Protein AF-A0A9E0F6M6-F1 (afdb_monomer)

Foldseek 3Di:
DWDADPVQFTPWDDQVVCVVQVHRDGVVRGRDHCCNGPNVVCRVVVNVQSNCCVVVVDDDDDDDDDDDD

Secondary structure (DSSP, 8-state):
--EE-TTS-EEE--HHHHHHTT-SSGGGGTT--GGGSTTGGGHHHHHHHHHHHHHHTS-----------

Solvent-accessible surface area (backbone atoms only — not comparable to full-atom values): 4266 Å² total; per-residue (Å²): 109,76,41,57,49,99,88,48,29,25,72,44,45,37,62,70,57,17,46,74,60,74,35,94,44,35,74,74,47,48,71,36,38,50,71,77,34,89,60,32,90,45,25,65,63,51,51,53,49,56,50,44,30,70,74,67,73,44,94,77,88,87,80,82,87,80,83,81,132

pLDDT: mean 91.63, std 9.16, range [51.72, 97.44]

Radius of gyration: 12.72 Å; Cα contacts (8 Å, |Δi|>4): 84; chains: 1; bounding box: 36×21×30 Å

Sequence (69 aa):
MFTKDLNGYCLSANKYQAEMAGFKHEKDIIGKSDYDLHWYSDAVTIRQGDQRVMTENKTILLQRVMWKN

Structure (mmCIF, N/CA/C/O backbone):
data_AF-A0A9E0F6M6-F1
#
_entry.id   AF-A0A9E0F6M6-F1
#
loop_
_atom_site.group_PDB
_atom_site.id
_atom_site.type_symbol
_atom_site.label_atom_id
_atom_site.label_alt_id
_atom_site.label_comp_id
_atom_site.label_asym_id
_atom_site.label_entity_id
_atom_site.label_seq_id
_atom_site.pdbx_PDB_ins_code
_atom_site.Cartn_x
_atom_site.Cartn_y
_atom_site.Cartn_z
_atom_site.occupancy
_atom_site.B_iso_or_equiv
_atom_site.auth_seq_id
_atom_site.auth_comp_id
_atom_site.auth_asym_id
_atom_site.auth_atom_id
_atom_site.pdbx_PDB_model_num
ATOM 1 N N . MET A 1 1 ? 1.566 9.754 -2.192 1.00 59.72 1 MET A N 1
ATOM 2 C CA . MET A 1 1 ? 0.530 9.283 -1.256 1.00 59.72 1 MET A CA 1
ATOM 3 C C . MET A 1 1 ? -0.190 8.163 -1.964 1.00 59.72 1 MET A C 1
ATOM 5 O O . MET A 1 1 ? -0.568 8.349 -3.111 1.00 59.72 1 MET A O 1
ATOM 9 N N . PHE A 1 2 ? -0.254 6.999 -1.328 1.00 77.56 2 PHE A N 1
ATOM 10 C CA . PHE A 1 2 ? -0.859 5.811 -1.912 1.00 77.56 2 PHE A CA 1
ATOM 11 C C . PHE A 1 2 ? -2.234 5.654 -1.295 1.00 77.56 2 PHE A C 1
ATOM 13 O O . PHE A 1 2 ? -2.345 5.733 -0.072 1.00 77.56 2 PHE A O 1
ATOM 20 N N . THR A 1 3 ? -3.259 5.454 -2.108 1.00 93.44 3 THR A N 1
ATOM 21 C CA . THR A 1 3 ? -4.592 5.131 -1.596 1.00 93.44 3 THR A CA 1
ATOM 22 C C . THR A 1 3 ? -5.042 3.800 -2.157 1.00 93.44 3 THR A C 1
ATOM 24 O O . THR A 1 3 ? -4.708 3.448 -3.289 1.00 93.44 3 THR A O 1
ATOM 27 N N . LYS A 1 4 ? -5.804 3.063 -1.352 1.00 95.69 4 LYS A N 1
ATOM 28 C CA . LYS A 1 4 ? -6.422 1.798 -1.732 1.00 95.69 4 LYS A CA 1
ATOM 29 C C . LYS A 1 4 ? -7.928 1.885 -1.535 1.00 95.69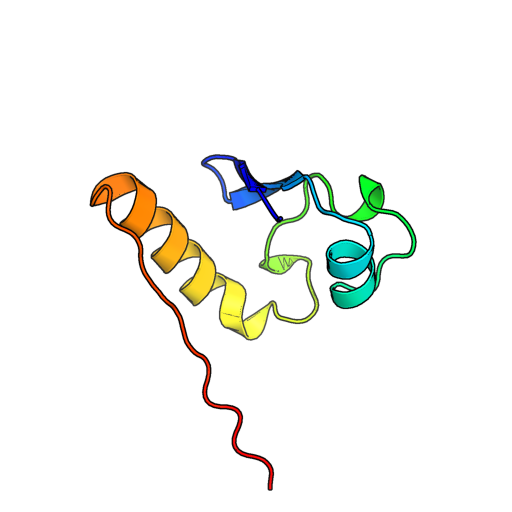 4 LYS A C 1
ATOM 31 O O . LYS A 1 4 ? -8.399 2.689 -0.729 1.00 95.69 4 LYS A O 1
ATOM 36 N N . ASP A 1 5 ? -8.668 1.069 -2.266 1.00 96.44 5 ASP A N 1
ATOM 37 C CA . ASP A 1 5 ? -10.074 0.821 -1.984 1.00 96.44 5 ASP A CA 1
ATOM 38 C C . ASP A 1 5 ? -10.240 -0.083 -0.744 1.00 96.44 5 ASP A C 1
ATOM 40 O O . ASP A 1 5 ? -9.271 -0.574 -0.155 1.00 96.44 5 ASP A O 1
ATOM 44 N N . LEU A 1 6 ? -11.491 -0.335 -0.352 1.00 95.88 6 LEU A N 1
ATOM 45 C CA . LEU A 1 6 ? -11.811 -1.184 0.802 1.00 95.88 6 LEU A CA 1
ATOM 46 C C . LEU A 1 6 ? -11.359 -2.644 0.618 1.00 95.88 6 LEU A C 1
ATOM 48 O O . LEU A 1 6 ? -11.172 -3.364 1.604 1.00 95.88 6 LEU A O 1
ATOM 52 N N . ASN A 1 7 ? -11.149 -3.086 -0.624 1.00 96.50 7 ASN A N 1
ATOM 53 C CA . ASN A 1 7 ? -10.698 -4.430 -0.973 1.00 96.50 7 ASN A CA 1
ATOM 54 C C . ASN A 1 7 ? -9.165 -4.552 -1.005 1.00 96.50 7 ASN A C 1
ATOM 56 O O . ASN A 1 7 ? -8.655 -5.671 -1.006 1.00 96.50 7 ASN A O 1
ATOM 60 N N . GLY A 1 8 ? -8.439 -3.434 -0.922 1.00 96.12 8 GLY A N 1
ATOM 61 C CA . GLY A 1 8 ? -6.978 -3.384 -0.920 1.00 96.12 8 GLY A CA 1
ATOM 62 C C . GLY A 1 8 ? -6.354 -3.111 -2.290 1.00 96.12 8 GLY A C 1
ATOM 63 O O . GLY A 1 8 ? -5.142 -3.270 -2.426 1.00 96.12 8 GLY A O 1
ATOM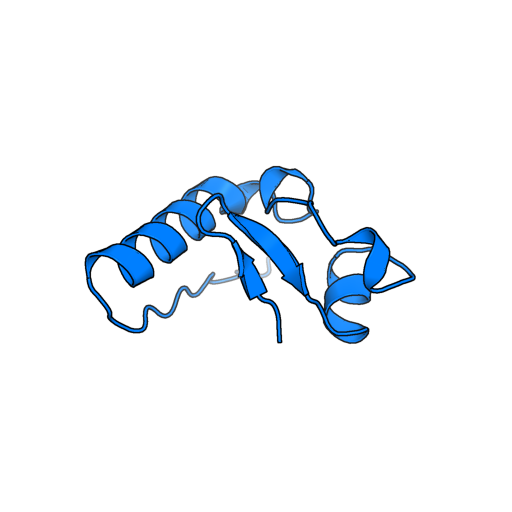 64 N N . TYR A 1 9 ? -7.137 -2.695 -3.288 1.00 97.31 9 TYR A N 1
ATOM 65 C CA . TYR A 1 9 ? -6.633 -2.343 -4.616 1.00 97.31 9 TYR A CA 1
ATOM 66 C C . TYR A 1 9 ? -6.261 -0.870 -4.710 1.00 97.31 9 TYR A C 1
ATOM 68 O O . TYR A 1 9 ? -6.994 0.001 -4.247 1.00 97.31 9 TYR A O 1
ATOM 76 N N . CYS A 1 10 ? -5.135 -0.570 -5.347 1.00 96.44 10 CYS A N 1
ATOM 77 C CA . CYS A 1 10 ? -4.629 0.790 -5.478 1.00 96.44 10 CYS A CA 1
ATOM 78 C C . CYS A 1 10 ? -5.556 1.672 -6.315 1.00 96.44 10 CYS A C 1
ATOM 80 O O . CYS A 1 10 ? -5.856 1.355 -7.466 1.00 96.44 10 CYS A O 1
ATOM 82 N N . LEU A 1 11 ? -5.933 2.822 -5.758 1.00 96.69 11 LEU A N 1
ATOM 83 C CA . LEU A 1 11 ? -6.711 3.863 -6.433 1.00 96.69 11 LEU A CA 1
ATOM 84 C C . LEU A 1 11 ? -5.838 5.020 -6.917 1.00 96.69 11 LEU A C 1
ATOM 86 O O . LEU A 1 11 ? -6.178 5.683 -7.894 1.00 96.69 11 LEU A O 1
ATOM 90 N N . SER A 1 12 ? -4.723 5.282 -6.235 1.00 93.88 12 SER A N 1
ATOM 91 C CA . SER A 1 12 ? -3.768 6.308 -6.645 1.00 93.88 12 SER A CA 1
ATOM 92 C C . SER A 1 12 ? -2.362 6.013 -6.137 1.00 93.88 12 SER A C 1
ATOM 94 O O . SER A 1 12 ? -2.169 5.408 -5.080 1.00 93.88 12 SER A O 1
ATOM 96 N N . ALA A 1 13 ? -1.380 6.491 -6.891 1.00 94.44 13 ALA A N 1
ATOM 97 C CA . ALA A 1 13 ? 0.015 6.556 -6.501 1.00 94.44 13 ALA A CA 1
ATOM 98 C C . ALA A 1 13 ? 0.631 7.814 -7.111 1.00 94.44 13 ALA A C 1
ATOM 100 O O . ALA A 1 13 ? 0.209 8.262 -8.177 1.00 94.44 13 ALA A O 1
ATOM 101 N N . ASN A 1 14 ? 1.640 8.379 -6.453 1.00 94.38 14 ASN A N 1
ATOM 102 C CA . ASN A 1 14 ? 2.510 9.344 -7.119 1.00 94.38 14 ASN A CA 1
ATOM 103 C C . ASN A 1 14 ? 3.633 8.620 -7.883 1.00 94.38 14 ASN A C 1
ATOM 105 O O . ASN A 1 14 ? 3.878 7.431 -7.664 1.00 94.38 14 ASN A O 1
ATOM 109 N N . LYS A 1 15 ? 4.345 9.357 -8.743 1.00 94.88 15 LYS A N 1
ATOM 110 C CA . LYS A 1 15 ? 5.463 8.839 -9.544 1.00 94.88 15 LYS A CA 1
ATOM 111 C C . LYS A 1 15 ? 6.472 8.024 -8.737 1.00 94.88 15 LYS A C 1
ATOM 113 O O . LYS A 1 15 ? 6.759 6.888 -9.086 1.00 94.88 15 LYS A O 1
ATOM 118 N N . TYR A 1 16 ? 6.948 8.584 -7.627 1.00 94.31 16 TYR A N 1
ATOM 119 C CA . TYR A 1 16 ? 7.934 7.928 -6.768 1.00 94.31 16 TYR A CA 1
ATOM 120 C C . TYR A 1 16 ? 7.446 6.566 -6.248 1.00 94.31 16 TYR A C 1
ATOM 122 O O . TYR A 1 16 ? 8.205 5.605 -6.206 1.00 94.31 16 TYR A O 1
ATOM 130 N N . GLN A 1 17 ? 6.171 6.457 -5.871 1.00 92.25 17 GLN A N 1
ATOM 131 C CA . GLN A 1 17 ? 5.593 5.201 -5.391 1.00 92.25 17 GLN A CA 1
ATOM 132 C C . GLN A 1 17 ? 5.452 4.160 -6.503 1.00 92.25 17 GLN A C 1
ATOM 134 O O . GLN A 1 17 ? 5.693 2.980 -6.257 1.00 92.25 17 GLN A O 1
ATOM 139 N N . ALA A 1 18 ? 5.090 4.585 -7.715 1.00 93.81 18 ALA A N 1
ATOM 140 C CA . ALA A 1 18 ? 5.049 3.698 -8.873 1.00 93.81 18 ALA A CA 1
ATOM 141 C C . ALA A 1 18 ? 6.451 3.176 -9.220 1.00 93.81 18 ALA A C 1
ATOM 143 O O . ALA A 1 18 ? 6.630 1.972 -9.382 1.00 93.81 18 ALA A O 1
ATOM 144 N N . GLU A 1 19 ? 7.455 4.056 -9.222 1.00 95.12 19 GLU A N 1
ATOM 145 C CA . GLU A 1 19 ? 8.861 3.695 -9.438 1.00 95.12 19 GLU A CA 1
ATOM 146 C C . GLU A 1 19 ? 9.378 2.746 -8.353 1.00 95.12 19 GLU A C 1
ATOM 148 O O . GLU A 1 19 ? 9.996 1.730 -8.667 1.00 95.12 19 GLU A O 1
ATOM 153 N N . MET A 1 20 ? 9.063 3.016 -7.081 1.00 92.81 20 MET A N 1
ATOM 154 C CA . MET A 1 20 ? 9.393 2.129 -5.963 1.00 92.81 20 MET A CA 1
ATOM 155 C C . MET A 1 20 ? 8.795 0.735 -6.157 1.00 92.81 20 MET A C 1
ATOM 157 O O . MET A 1 20 ? 9.433 -0.243 -5.790 1.00 92.81 20 MET A O 1
ATOM 161 N N . ALA A 1 21 ? 7.599 0.629 -6.734 1.00 92.81 21 ALA A N 1
ATOM 162 C CA . ALA A 1 21 ? 6.938 -0.636 -7.045 1.00 92.81 21 ALA A CA 1
ATOM 163 C C . ALA A 1 21 ? 7.441 -1.312 -8.336 1.00 92.81 21 ALA A C 1
ATOM 165 O O . ALA A 1 21 ? 6.982 -2.405 -8.663 1.00 92.81 21 ALA A O 1
ATOM 166 N N . GLY A 1 22 ? 8.385 -0.695 -9.054 1.00 95.12 22 GLY A N 1
ATOM 167 C CA . GLY A 1 22 ? 8.954 -1.222 -10.296 1.00 95.12 22 GLY A CA 1
ATOM 168 C C . GLY A 1 22 ? 8.219 -0.797 -11.571 1.00 95.12 22 GLY A C 1
ATOM 169 O O . GLY A 1 22 ? 8.466 -1.372 -12.629 1.00 95.12 22 GLY A O 1
ATOM 170 N N . PHE A 1 23 ? 7.336 0.201 -11.504 1.00 95.88 23 PHE A N 1
ATOM 171 C CA . PHE A 1 23 ? 6.589 0.709 -12.656 1.00 95.88 23 PHE A CA 1
ATOM 172 C C . PHE A 1 23 ? 7.121 2.048 -13.160 1.00 95.88 23 PHE A C 1
ATOM 174 O O . PHE A 1 23 ? 7.618 2.878 -12.402 1.00 95.88 23 PHE A O 1
ATOM 181 N N . LYS A 1 24 ? 6.974 2.281 -14.467 1.00 95.31 24 LYS A N 1
ATOM 182 C CA . LYS A 1 24 ? 7.392 3.533 -15.114 1.00 95.31 24 LYS A CA 1
ATOM 183 C C . LYS A 1 24 ? 6.337 4.634 -14.999 1.00 95.31 24 LYS A C 1
ATOM 185 O O . LYS A 1 24 ? 6.690 5.813 -15.003 1.00 95.31 24 LYS A O 1
ATOM 190 N N . HIS A 1 25 ? 5.059 4.2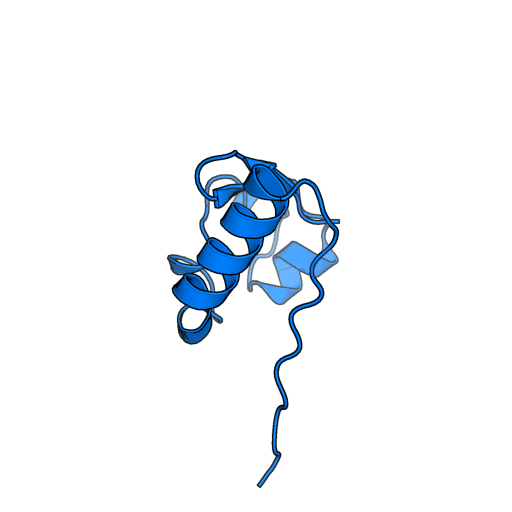62 -14.936 1.00 95.56 25 HIS A N 1
ATOM 191 C CA . HIS A 1 25 ? 3.945 5.202 -14.893 1.00 95.56 25 HIS A CA 1
ATOM 192 C C . HIS A 1 25 ? 3.009 4.903 -13.720 1.00 95.56 25 HIS A C 1
ATOM 194 O O . HIS A 1 25 ? 2.747 3.750 -13.389 1.00 95.56 25 HIS A O 1
ATOM 200 N N . GLU A 1 26 ? 2.441 5.952 -13.127 1.00 94.69 26 GLU A N 1
ATOM 201 C CA . GLU A 1 26 ? 1.526 5.867 -11.984 1.00 94.69 26 GLU A CA 1
ATOM 202 C C . GLU A 1 26 ? 0.287 5.032 -12.291 1.00 94.69 26 GLU A C 1
ATOM 204 O O . GLU A 1 26 ? -0.202 4.313 -11.430 1.00 94.69 26 GLU A O 1
ATOM 209 N N . LYS A 1 27 ? -0.206 5.082 -13.531 1.00 95.31 27 LYS A N 1
ATOM 210 C CA . LYS A 1 27 ? -1.365 4.293 -13.962 1.00 95.31 27 LYS A CA 1
ATOM 211 C C . LYS A 1 27 ? -1.130 2.780 -13.889 1.00 95.31 27 LYS A C 1
ATOM 213 O O . LYS A 1 27 ? -2.095 2.036 -13.768 1.00 95.31 27 LYS A O 1
ATOM 218 N N . ASP A 1 28 ?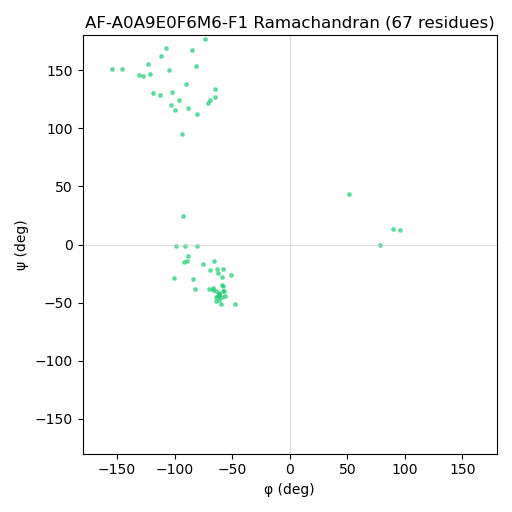 0.124 2.329 -13.960 1.00 96.19 28 ASP A N 1
ATOM 219 C CA . ASP A 1 28 ? 0.454 0.904 -14.054 1.00 96.19 28 ASP A CA 1
ATOM 220 C C . ASP A 1 28 ? 0.281 0.185 -12.705 1.00 96.19 28 ASP A C 1
ATOM 222 O O . ASP A 1 28 ? 0.188 -1.041 -12.672 1.00 96.19 28 ASP A O 1
ATOM 226 N N . ILE A 1 29 ? 0.209 0.932 -11.594 1.00 95.50 29 ILE A N 1
ATOM 227 C CA . ILE A 1 29 ? -0.060 0.381 -10.259 1.00 95.50 29 ILE A CA 1
ATOM 228 C C . ILE A 1 29 ? -1.548 0.374 -9.895 1.00 95.50 29 ILE A C 1
ATOM 230 O O . ILE A 1 29 ? -1.944 -0.300 -8.950 1.00 95.50 29 ILE A O 1
ATOM 234 N N . ILE A 1 30 ? -2.389 1.108 -10.627 1.00 95.81 30 ILE A N 1
ATOM 235 C CA . ILE A 1 30 ? -3.822 1.204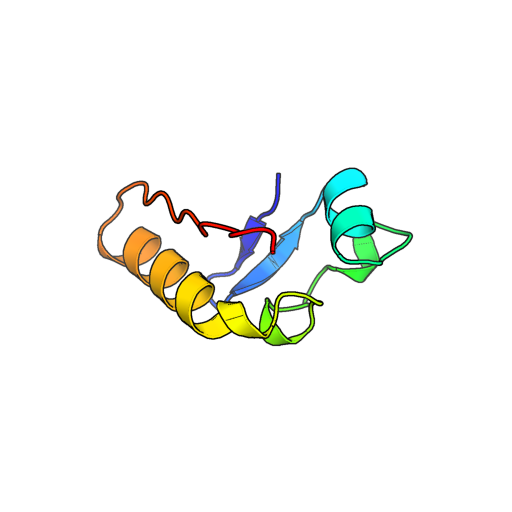 -10.334 1.00 95.81 30 ILE A CA 1
ATOM 236 C C . ILE A 1 30 ? -4.483 -0.162 -10.530 1.00 95.81 30 ILE A C 1
ATOM 238 O O . ILE A 1 30 ? -4.236 -0.847 -11.520 1.00 95.81 30 ILE A O 1
ATOM 242 N N . GLY A 1 31 ? -5.314 -0.568 -9.570 1.00 97.06 31 GLY A N 1
ATOM 243 C CA . GLY A 1 31 ? -5.967 -1.879 -9.565 1.00 97.06 31 GLY A CA 1
ATOM 244 C C . GLY A 1 31 ? -5.075 -3.042 -9.121 1.00 97.06 31 GLY A C 1
ATOM 245 O O . GLY A 1 31 ? -5.562 -4.166 -9.059 1.00 97.06 31 GLY A O 1
ATOM 246 N N . LYS A 1 32 ? -3.799 -2.807 -8.787 1.00 97.44 32 LYS A N 1
ATOM 247 C CA . LYS A 1 32 ? -2.939 -3.821 -8.159 1.00 97.44 32 LYS A CA 1
ATOM 248 C C . LYS A 1 32 ? -3.194 -3.897 -6.660 1.00 97.44 32 LYS A C 1
ATOM 250 O O . LYS A 1 32 ? -3.625 -2.926 -6.047 1.00 97.44 32 LYS A O 1
ATOM 255 N N . SER A 1 33 ? -2.926 -5.052 -6.076 1.00 97.31 33 SER A N 1
ATOM 256 C CA . SER A 1 33 ? -2.877 -5.273 -4.631 1.00 97.31 33 SER A CA 1
ATOM 257 C C . SER A 1 33 ? -1.425 -5.456 -4.182 1.00 97.31 33 SER A C 1
ATOM 259 O O . SER A 1 33 ? -0.548 -5.662 -5.016 1.00 97.31 33 SER A O 1
ATOM 261 N N . ASP A 1 34 ? -1.141 -5.448 -2.875 1.00 96.31 34 ASP A N 1
ATOM 262 C CA . ASP A 1 34 ? 0.218 -5.741 -2.379 1.00 96.31 34 ASP A CA 1
ATOM 263 C C . ASP A 1 34 ? 0.733 -7.129 -2.805 1.00 96.31 34 ASP A C 1
ATOM 265 O O . ASP A 1 34 ? 1.943 -7.338 -2.856 1.00 96.31 34 ASP A O 1
ATOM 269 N N . TYR A 1 35 ? -0.162 -8.062 -3.157 1.00 96.94 35 TYR A N 1
ATOM 270 C CA . TYR A 1 35 ? 0.197 -9.382 -3.688 1.00 96.94 35 TYR A CA 1
ATOM 271 C C . TYR A 1 35 ? 0.806 -9.320 -5.096 1.00 96.94 35 TYR A C 1
ATOM 273 O O . TYR A 1 35 ? 1.524 -10.235 -5.489 1.00 96.94 35 TYR A O 1
ATOM 281 N N . ASP A 1 36 ? 0.5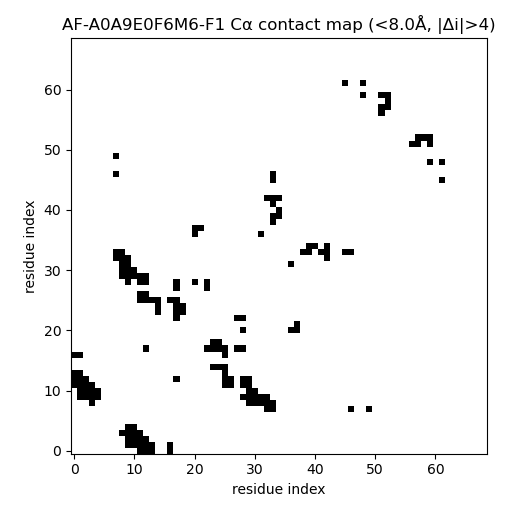48 -8.246 -5.844 1.00 96.94 36 ASP A N 1
ATOM 282 C CA . ASP A 1 36 ? 1.060 -8.030 -7.200 1.00 96.94 36 ASP A CA 1
ATOM 283 C C . ASP A 1 36 ? 2.400 -7.268 -7.216 1.00 96.94 36 ASP A C 1
ATOM 285 O O . ASP A 1 36 ? 2.929 -6.972 -8.291 1.00 96.94 36 ASP A O 1
ATOM 289 N N . LEU A 1 37 ? 2.922 -6.884 -6.045 1.00 94.75 37 LEU A N 1
ATOM 290 C CA . LEU A 1 37 ? 4.076 -5.993 -5.886 1.00 94.75 37 LEU A CA 1
ATOM 291 C C . LEU A 1 37 ? 5.282 -6.744 -5.307 1.00 94.75 37 LEU A C 1
ATOM 293 O O . LEU A 1 37 ? 5.158 -7.821 -4.728 1.00 94.75 37 LEU A O 1
ATOM 297 N N . HIS A 1 38 ? 6.487 -6.182 -5.441 1.00 92.88 38 HIS A N 1
ATOM 298 C CA . HIS A 1 38 ? 7.719 -6.882 -5.033 1.00 92.88 38 HIS A CA 1
ATOM 299 C C . HIS A 1 38 ? 7.836 -7.135 -3.519 1.00 92.88 38 HIS A C 1
ATOM 301 O O . HIS A 1 38 ? 8.623 -7.983 -3.104 1.00 92.88 38 HIS A O 1
ATOM 307 N N . TRP A 1 39 ? 7.011 -6.471 -2.705 1.00 92.06 39 TRP A N 1
ATOM 308 C CA . TRP A 1 39 ? 6.855 -6.729 -1.270 1.00 92.06 39 TRP A CA 1
ATOM 309 C C . TRP A 1 39 ? 5.716 -7.708 -0.941 1.00 92.06 39 TRP A C 1
ATOM 311 O O . TRP A 1 39 ? 5.202 -7.693 0.177 1.00 92.06 39 TRP A O 1
ATOM 321 N N . TYR A 1 40 ? 5.325 -8.582 -1.876 1.00 94.69 40 TYR A N 1
ATOM 322 C CA . TYR A 1 40 ? 4.242 -9.560 -1.690 1.00 94.69 40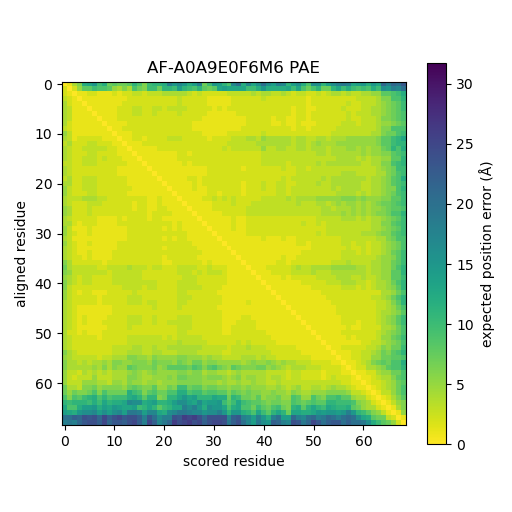 TYR A CA 1
ATOM 323 C C . TYR A 1 40 ? 4.372 -10.414 -0.416 1.00 94.69 40 TYR A C 1
ATOM 325 O O . TYR A 1 40 ? 3.362 -10.853 0.132 1.00 94.69 40 TYR A O 1
ATOM 333 N N . SER A 1 41 ? 5.591 -10.625 0.098 1.00 94.75 41 SER A N 1
ATOM 334 C CA . SER A 1 41 ? 5.827 -11.337 1.361 1.00 94.75 41 SER A CA 1
ATOM 335 C C . SER A 1 41 ? 5.135 -10.684 2.561 1.00 94.75 41 SER A C 1
ATOM 337 O O . SER A 1 41 ? 4.776 -11.372 3.511 1.00 94.75 41 SER A O 1
ATOM 339 N N . ASP A 1 42 ? 4.930 -9.366 2.510 1.00 94.00 42 ASP A N 1
ATOM 340 C CA . ASP A 1 42 ? 4.284 -8.586 3.564 1.00 94.00 42 ASP A CA 1
ATOM 341 C C . ASP A 1 42 ? 2.798 -8.315 3.262 1.00 94.00 42 ASP A C 1
ATOM 343 O O . ASP A 1 42 ? 2.113 -7.701 4.081 1.00 94.00 42 ASP A O 1
ATOM 347 N N . ALA A 1 43 ? 2.271 -8.772 2.117 1.00 95.19 43 ALA A N 1
ATOM 348 C CA . ALA A 1 43 ? 0.930 -8.420 1.641 1.00 95.19 43 ALA A CA 1
ATOM 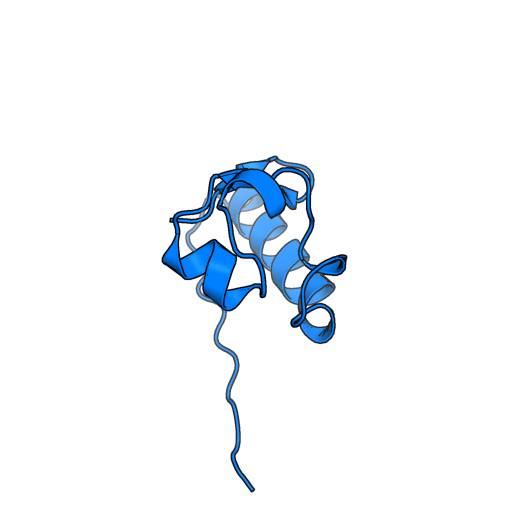349 C C . ALA A 1 43 ? -0.179 -8.776 2.644 1.00 95.19 43 ALA A C 1
ATOM 351 O O . ALA A 1 43 ? -1.093 -7.983 2.866 1.00 95.19 43 ALA A O 1
ATOM 352 N N . VAL A 1 44 ? -0.074 -9.934 3.307 1.00 96.50 44 VAL A N 1
ATOM 353 C CA . VAL A 1 44 ? -1.029 -10.357 4.345 1.00 96.50 44 VAL A CA 1
ATOM 354 C C . VAL A 1 44 ? -0.991 -9.407 5.543 1.00 96.50 44 VAL A C 1
ATOM 356 O O . VAL A 1 44 ? -2.037 -8.931 5.983 1.00 96.50 44 VAL A O 1
ATOM 359 N N . THR A 1 45 ? 0.204 -9.091 6.044 1.00 95.38 45 THR A N 1
ATOM 360 C CA . THR A 1 45 ? 0.404 -8.188 7.188 1.00 95.38 45 THR A CA 1
ATOM 361 C C . THR A 1 45 ? -0.113 -6.786 6.882 1.00 95.38 45 THR A C 1
ATOM 363 O O . THR A 1 45 ? -0.820 -6.190 7.697 1.00 95.38 45 THR A O 1
ATOM 366 N N . ILE A 1 46 ? 0.194 -6.271 5.689 1.00 95.00 46 ILE A N 1
ATOM 367 C CA . ILE A 1 46 ? -0.288 -4.971 5.217 1.00 95.00 46 ILE A CA 1
ATOM 368 C C . ILE A 1 46 ? -1.817 -4.983 5.141 1.00 95.00 46 ILE A C 1
ATOM 370 O O . ILE A 1 46 ? -2.462 -4.096 5.699 1.00 95.00 46 ILE A O 1
ATOM 374 N N . ARG A 1 47 ? -2.417 -6.021 4.542 1.00 95.88 47 ARG A N 1
ATOM 375 C CA . ARG A 1 47 ? -3.875 -6.128 4.410 1.00 95.88 47 ARG A CA 1
ATOM 376 C C . ARG A 1 47 ? -4.583 -6.186 5.762 1.00 95.88 47 ARG A C 1
ATOM 378 O O . ARG A 1 47 ? -5.614 -5.538 5.932 1.00 95.88 47 ARG A O 1
ATOM 385 N N . GLN A 1 48 ? -4.036 -6.927 6.720 1.00 95.94 48 GLN A N 1
ATOM 386 C CA . GLN A 1 48 ? -4.563 -6.978 8.085 1.00 95.94 48 GLN A CA 1
ATOM 387 C C . GLN A 1 48 ? -4.464 -5.615 8.781 1.00 95.94 48 GLN A C 1
ATOM 389 O O . GLN A 1 48 ? -5.400 -5.210 9.468 1.00 95.94 48 GLN A O 1
ATOM 394 N N . GLY A 1 49 ? -3.363 -4.885 8.581 1.00 95.44 49 GLY A N 1
ATOM 395 C CA . GLY A 1 49 ? -3.216 -3.511 9.060 1.00 95.44 49 GLY A CA 1
ATOM 396 C C . GLY A 1 49 ? -4.277 -2.580 8.482 1.00 95.44 49 GLY A C 1
ATOM 397 O O . GLY A 1 49 ? -4.984 -1.922 9.243 1.00 95.44 49 GLY A O 1
ATOM 398 N N . ASP A 1 50 ? -4.446 -2.591 7.157 1.00 95.38 50 ASP A N 1
ATOM 399 C CA . ASP A 1 50 ? -5.459 -1.796 6.453 1.00 95.38 50 ASP A CA 1
ATOM 400 C C . ASP A 1 50 ? -6.870 -2.104 6.988 1.00 95.38 50 ASP A C 1
ATOM 402 O O . ASP A 1 50 ? -7.649 -1.195 7.278 1.00 95.38 50 ASP A O 1
ATOM 406 N N . GLN A 1 51 ? -7.196 -3.386 7.192 1.00 95.81 51 GLN A N 1
ATOM 407 C CA . GLN A 1 51 ? -8.478 -3.808 7.765 1.00 95.81 51 GLN A CA 1
ATOM 408 C C . GLN A 1 51 ? -8.689 -3.285 9.183 1.00 95.81 51 GLN A C 1
ATOM 410 O O . GLN A 1 51 ? -9.773 -2.794 9.488 1.00 95.81 51 GLN A O 1
ATOM 415 N N . ARG A 1 52 ? -7.660 -3.334 10.031 1.00 95.94 52 ARG A N 1
ATOM 416 C CA . ARG A 1 52 ? -7.741 -2.813 11.398 1.00 95.94 52 ARG A CA 1
ATOM 417 C C . ARG A 1 52 ? -7.910 -1.300 11.444 1.00 95.94 52 ARG A C 1
ATOM 419 O O . ARG A 1 52 ? -8.674 -0.815 12.268 1.00 95.94 52 ARG A O 1
ATOM 426 N N . VAL A 1 53 ? -7.261 -0.550 10.552 1.00 95.25 53 VAL A N 1
ATOM 427 C CA . VAL A 1 53 ? -7.487 0.903 10.443 1.00 95.25 53 VAL A CA 1
ATOM 428 C C . VAL A 1 53 ? -8.961 1.187 10.145 1.00 95.25 53 VAL A C 1
ATOM 430 O O . VAL A 1 53 ? -9.560 2.039 10.801 1.00 95.25 53 VAL A O 1
ATOM 433 N N . MET A 1 54 ? -9.559 0.446 9.205 1.00 93.31 54 MET A N 1
ATOM 434 C CA . MET A 1 54 ? -10.967 0.611 8.828 1.00 93.31 54 MET A CA 1
ATOM 435 C C . MET A 1 54 ? -11.937 0.222 9.950 1.00 93.31 54 MET A C 1
ATOM 437 O O . MET A 1 54 ? -12.953 0.890 10.127 1.00 93.31 54 MET A O 1
ATOM 441 N N . THR A 1 55 ? -11.651 -0.844 10.703 1.00 96.25 55 THR A N 1
ATOM 442 C CA . THR A 1 55 ? -12.550 -1.327 11.762 1.00 96.25 55 THR A CA 1
ATOM 443 C C . THR A 1 55 ? -12.393 -0.566 13.076 1.00 96.25 55 THR A C 1
ATOM 445 O O . THR A 1 55 ? -13.384 -0.309 13.753 1.00 96.2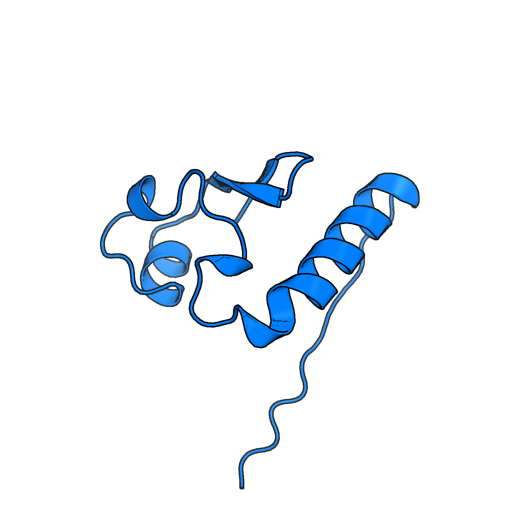5 55 THR A O 1
ATOM 448 N N . GLU A 1 56 ? -11.167 -0.200 13.452 1.00 95.06 56 GLU A N 1
ATOM 449 C CA . GLU A 1 56 ? -10.866 0.477 14.719 1.00 95.06 56 GLU A CA 1
ATOM 450 C C . GLU A 1 56 ? -10.940 2.009 14.604 1.00 95.06 56 GLU A C 1
ATOM 452 O O . GLU A 1 56 ? -10.959 2.692 15.629 1.00 95.06 56 GLU A O 1
ATOM 457 N N . ASN A 1 57 ? -10.968 2.550 13.377 1.00 92.50 57 ASN A N 1
ATOM 458 C CA . ASN A 1 57 ? -10.905 3.982 13.069 1.00 92.50 57 ASN A CA 1
ATOM 459 C C . ASN A 1 57 ? -9.713 4.686 13.750 1.00 92.50 57 ASN A C 1
ATOM 461 O O . ASN A 1 57 ? -9.835 5.763 14.338 1.00 92.50 57 ASN A O 1
ATOM 465 N N . LYS A 1 58 ? -8.545 4.035 13.709 1.00 92.69 58 LYS A N 1
ATOM 466 C CA . LYS A 1 58 ? -7.293 4.504 14.314 1.00 92.69 58 LYS A CA 1
ATOM 467 C C . LYS A 1 58 ? -6.151 4.410 13.320 1.00 92.69 58 LYS A C 1
ATOM 469 O O . LYS A 1 58 ? -6.063 3.458 12.551 1.00 92.69 58 LYS A O 1
ATOM 474 N N . THR A 1 59 ? -5.225 5.359 13.400 1.00 93.19 59 THR A N 1
ATOM 475 C CA . THR A 1 59 ? -3.961 5.284 12.664 1.00 93.19 59 THR A CA 1
ATOM 476 C C . THR A 1 59 ? -3.093 4.167 13.238 1.00 93.19 59 THR A C 1
ATOM 478 O O . THR A 1 59 ? -2.775 4.175 14.427 1.00 93.19 59 THR A O 1
ATOM 481 N N . ILE A 1 60 ? -2.677 3.229 12.385 1.00 91.62 60 ILE A N 1
ATOM 482 C CA . ILE A 1 60 ? -1.750 2.145 12.726 1.00 91.62 60 ILE A CA 1
ATOM 483 C C . ILE A 1 60 ? -0.444 2.376 11.969 1.00 91.62 60 ILE A C 1
ATOM 485 O O . ILE A 1 60 ? -0.450 2.563 10.754 1.00 91.62 60 ILE A O 1
ATOM 489 N N . LEU A 1 61 ? 0.680 2.348 12.687 1.00 89.62 61 LEU A N 1
ATOM 490 C CA . LEU A 1 61 ? 2.013 2.383 12.093 1.00 89.62 61 LEU A CA 1
ATOM 491 C C . LEU A 1 61 ? 2.580 0.961 12.047 1.00 89.62 61 LEU A C 1
ATOM 493 O O . LEU A 1 61 ? 2.834 0.359 13.088 1.00 89.62 61 LEU A O 1
ATOM 497 N N . LEU A 1 62 ? 2.799 0.440 10.840 1.00 84.81 62 LEU A N 1
ATOM 498 C CA . LEU A 1 62 ? 3.514 -0.815 10.619 1.00 84.81 62 LEU A CA 1
ATOM 499 C C . LEU A 1 62 ? 4.979 -0.506 10.298 1.00 84.81 62 LEU A C 1
ATOM 501 O O . LEU A 1 62 ? 5.269 0.242 9.366 1.00 84.81 62 LEU A O 1
ATOM 505 N N . GLN A 1 63 ? 5.905 -1.076 11.069 1.00 84.44 63 GLN A N 1
ATOM 506 C CA . GLN A 1 63 ? 7.344 -0.950 10.839 1.00 84.44 63 GLN A CA 1
ATOM 507 C C . GLN A 1 63 ? 7.941 -2.327 10.575 1.00 84.44 63 GLN A C 1
ATOM 509 O O . GLN A 1 63 ? 7.729 -3.262 11.346 1.00 84.44 63 GLN A O 1
ATOM 514 N N . ARG A 1 64 ? 8.724 -2.438 9.501 1.00 75.81 64 ARG A N 1
ATOM 515 C CA . ARG A 1 64 ? 9.538 -3.620 9.218 1.00 75.81 64 ARG A CA 1
ATOM 516 C C . ARG A 1 64 ? 10.987 -3.313 9.574 1.00 75.81 64 ARG A C 1
ATOM 518 O O . ARG A 1 64 ? 11.586 -2.399 9.011 1.00 75.81 64 ARG A O 1
ATOM 525 N N . VAL A 1 65 ? 11.550 -4.078 10.507 1.00 78.56 65 VAL A N 1
ATOM 526 C CA . VAL A 1 65 ? 12.979 -3.996 10.829 1.00 78.56 65 VAL A CA 1
ATOM 527 C C . VAL A 1 65 ? 13.747 -4.795 9.782 1.00 78.56 65 VAL A C 1
ATOM 529 O O . VAL A 1 65 ? 13.622 -6.015 9.697 1.00 78.56 65 VAL A O 1
ATOM 532 N N . MET A 1 66 ? 14.524 -4.094 8.963 1.00 73.38 66 MET A N 1
ATOM 533 C CA . MET A 1 66 ? 15.413 -4.696 7.974 1.00 73.38 66 MET A CA 1
ATOM 534 C C . MET A 1 66 ? 16.795 -4.857 8.604 1.00 73.38 66 MET A C 1
ATOM 536 O O . MET A 1 66 ? 17.585 -3.914 8.612 1.00 73.38 66 MET A O 1
ATOM 540 N N . TRP A 1 67 ? 17.092 -6.034 9.150 1.00 71.44 67 TRP A N 1
ATOM 541 C CA . TRP A 1 67 ? 18.460 -6.361 9.549 1.00 71.44 67 TRP A CA 1
ATOM 542 C C . TRP A 1 67 ? 19.301 -6.562 8.285 1.00 71.44 67 TRP A C 1
ATOM 544 O O . TRP A 1 67 ? 18.960 -7.387 7.437 1.00 71.44 67 TRP A O 1
ATOM 554 N N . LYS A 1 68 ? 20.371 -5.778 8.133 1.00 61.38 68 LYS A N 1
ATOM 555 C CA . LYS A 1 68 ? 21.395 -6.025 7.114 1.00 61.38 68 LYS A CA 1
ATOM 556 C C . LYS A 1 68 ? 22.446 -6.954 7.721 1.00 61.38 68 LYS A C 1
ATOM 558 O O . LYS A 1 68 ? 23.075 -6.562 8.701 1.00 61.38 68 LYS A O 1
ATOM 563 N N . ASN A 1 69 ? 22.591 -8.149 7.151 1.00 51.72 69 ASN A N 1
ATOM 564 C CA . ASN A 1 69 ? 23.803 -8.961 7.291 1.00 51.72 69 ASN A CA 1
ATOM 565 C C . ASN A 1 69 ? 24.866 -8.452 6.319 1.00 51.72 69 ASN A C 1
ATOM 567 O O . ASN A 1 69 ? 24.469 -8.040 5.202 1.00 51.72 69 ASN A O 1
#

Nearest PDB structures (foldseek):
  6ide-assembly1_A  TM=9.605E-01  e=4.676E-02  Vibrio cholerae
  1kou-assembly1_A  TM=7.262E-01  e=2.240E-01  Halorhodospira halophila
  3fc7-assembly2_B  TM=6.704E-01  e=3.608E-01  Haloarcula marismortui
  8u64-assembly1_B  TM=5.805E-01  e=4.484E+00  Pseudomonas syringae pv. tomato str. DC3000
  8iuj-assembly1_Qg  TM=3.284E-01  e=5.888E+00  Euglena gracilis

Mean predicted aligned error: 3.97 Å